Protein AF-A0A382F9V2-F1 (afdb_monomer_lite)

Radius of gyration: 20.33 Å; chains: 1; bounding box: 41×54×69 Å

Sequence (118 aa):
MVIALLLTLYLPHNLVAQRSLSFEVFRETVEPIFIQPRGGHGPSISPCASCHINSGTPLKLQPLQETEDGQVYWSESQSRVNFEVVSKLVVPGQPERSRLLQKPLAVAAGGVAFHVGG

pLDDT: mean 83.99, std 16.47, range [38.53, 98.62]

Organism: NCBI:txid408172

Foldseek 3Di:
DDDDDPPPPPPPPDPVPLPQDDLVCCQPPPVVQQCDAQPDDDQLGHRNCVAQDCHPALQHAHDWDADPVGDTDDDSVRSVVNCVSQSVQDDRPCLVSRNVQQAHSHVVSVHDPGNDGD

Structure (mmCIF, N/CA/C/O backbone):
data_AF-A0A382F9V2-F1
#
_entry.id   AF-A0A382F9V2-F1
#
loop_
_atom_site.group_PDB
_atom_site.id
_atom_site.type_symbol
_atom_site.label_atom_id
_atom_site.label_alt_id
_atom_site.label_comp_id
_at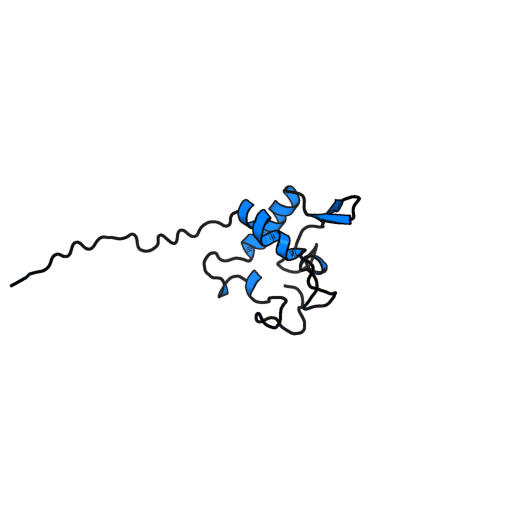om_site.label_asym_id
_atom_site.label_entity_id
_atom_site.label_seq_id
_atom_site.pdbx_PDB_ins_code
_atom_site.Cartn_x
_atom_site.Cartn_y
_atom_site.Cartn_z
_atom_site.occupancy
_atom_site.B_iso_or_equiv
_atom_site.auth_seq_id
_atom_site.auth_comp_id
_atom_site.auth_asym_id
_atom_site.auth_atom_id
_atom_site.pdbx_PDB_model_num
ATOM 1 N N . MET A 1 1 ? -18.559 -42.505 -46.299 1.00 38.53 1 MET A N 1
ATOM 2 C CA . MET A 1 1 ? -17.690 -41.308 -46.361 1.00 38.53 1 MET A CA 1
ATOM 3 C C . MET A 1 1 ? -18.544 -40.109 -45.963 1.00 38.53 1 MET A C 1
ATOM 5 O O . MET A 1 1 ? -19.308 -39.626 -46.777 1.00 38.53 1 MET A O 1
ATOM 9 N N . VAL A 1 2 ? -18.790 -39.939 -44.663 1.00 40.97 2 VAL A N 1
ATOM 10 C CA . VAL A 1 2 ? -18.172 -38.916 -43.790 1.00 40.97 2 VAL A CA 1
ATOM 11 C C . VAL A 1 2 ? -18.325 -37.501 -44.357 1.00 40.97 2 VAL A C 1
ATOM 13 O O . VAL A 1 2 ? -17.478 -37.058 -45.121 1.00 40.97 2 VAL A O 1
ATOM 16 N N . ILE A 1 3 ? -19.365 -36.781 -43.929 1.00 47.66 3 ILE A N 1
ATOM 17 C CA . ILE A 1 3 ? -19.311 -35.318 -43.846 1.00 47.66 3 ILE A CA 1
ATOM 18 C C . ILE A 1 3 ? -19.711 -34.942 -42.425 1.00 47.66 3 ILE A C 1
ATOM 20 O O . ILE A 1 3 ? -20.743 -35.361 -41.906 1.00 47.66 3 ILE A O 1
ATOM 24 N N . ALA A 1 4 ? -18.766 -34.265 -41.791 1.00 47.47 4 ALA A N 1
ATOM 25 C CA . ALA A 1 4 ? -18.637 -34.077 -40.370 1.00 47.47 4 ALA A CA 1
ATOM 26 C C . ALA A 1 4 ? -19.673 -33.108 -39.796 1.00 47.47 4 ALA A C 1
ATOM 28 O O . ALA A 1 4 ? -19.946 -32.036 -40.329 1.00 47.47 4 ALA A O 1
ATOM 29 N N . LEU A 1 5 ? -20.160 -33.523 -38.633 1.00 51.81 5 LEU A N 1
ATOM 30 C CA . LEU A 1 5 ? -20.693 -32.727 -37.545 1.00 51.81 5 LEU A CA 1
ATOM 31 C C . LEU A 1 5 ? -19.855 -31.450 -37.328 1.00 51.81 5 LEU A C 1
ATOM 33 O O . LEU A 1 5 ? -18.695 -31.533 -36.934 1.00 51.81 5 LEU A O 1
ATOM 37 N N . LEU A 1 6 ? -20.450 -30.275 -37.525 1.00 53.22 6 LEU A N 1
ATOM 38 C CA . LEU A 1 6 ? -19.915 -29.008 -37.020 1.00 53.22 6 LEU A CA 1
ATOM 39 C C . LEU A 1 6 ? -21.025 -28.269 -36.270 1.00 53.22 6 LEU A C 1
ATOM 41 O O . LEU A 1 6 ? -21.497 -27.210 -36.670 1.00 53.22 6 LEU A O 1
ATOM 45 N N . LEU A 1 7 ? -21.424 -28.850 -35.133 1.00 50.84 7 LEU A N 1
ATOM 46 C CA . LEU A 1 7 ? -21.869 -28.056 -33.992 1.00 50.84 7 LEU A CA 1
ATOM 47 C C . LEU A 1 7 ? -20.661 -27.237 -33.527 1.00 50.84 7 LEU A C 1
ATOM 49 O O . LEU A 1 7 ? -19.926 -27.640 -32.626 1.00 50.84 7 LEU A O 1
ATOM 53 N N . THR A 1 8 ? -20.431 -26.085 -34.151 1.00 54.16 8 THR A N 1
ATOM 54 C CA . THR A 1 8 ? -19.635 -25.040 -33.517 1.00 54.16 8 THR A CA 1
ATOM 55 C C . THR A 1 8 ? -20.459 -24.532 -32.347 1.00 54.16 8 THR A C 1
ATOM 57 O O . THR A 1 8 ? -21.288 -23.632 -32.484 1.00 54.16 8 THR A O 1
ATOM 60 N N . LEU A 1 9 ? -20.262 -25.178 -31.199 1.00 51.88 9 LEU A N 1
ATOM 61 C CA . LEU A 1 9 ? -20.499 -24.595 -29.894 1.00 51.88 9 LEU A CA 1
ATOM 62 C C . LEU A 1 9 ? -19.943 -23.171 -29.954 1.00 51.88 9 LEU A C 1
ATOM 64 O O . LEU A 1 9 ? -18.729 -22.970 -30.003 1.00 51.88 9 LEU A O 1
ATOM 68 N N . TYR A 1 10 ? -20.834 -22.184 -29.989 1.00 54.66 10 TYR A N 1
ATOM 69 C CA . TYR A 1 10 ? -20.499 -20.813 -29.643 1.00 54.66 10 TYR A CA 1
ATOM 70 C C . TYR A 1 10 ? -20.206 -20.839 -28.137 1.00 54.66 10 TYR A C 1
ATOM 72 O O . TYR A 1 10 ? -21.040 -20.480 -27.311 1.00 54.66 10 TYR A O 1
ATOM 80 N N . LEU A 1 11 ? -19.034 -21.366 -27.756 1.00 55.78 11 LEU A N 1
ATOM 81 C CA . LEU A 1 11 ? -18.475 -21.062 -26.451 1.00 55.78 11 LEU A CA 1
ATOM 82 C C . LEU A 1 11 ? -18.363 -19.538 -26.420 1.00 55.78 11 LEU A C 1
ATOM 84 O O . LEU A 1 11 ? -17.787 -18.973 -27.362 1.00 55.78 11 LEU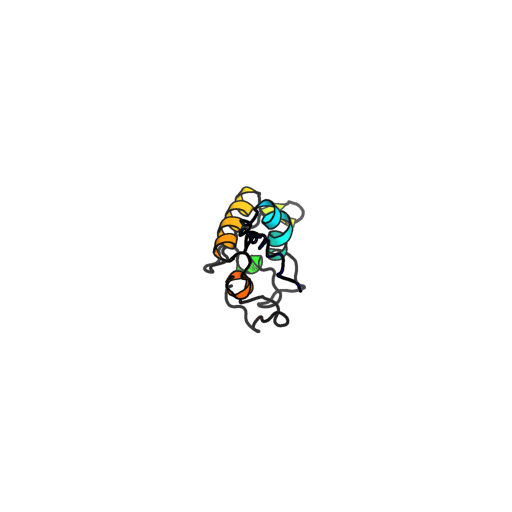 A O 1
ATOM 88 N N . PRO A 1 12 ? -18.898 -18.855 -25.394 1.00 55.50 12 PRO A N 1
ATOM 89 C CA . PRO A 1 12 ? -18.611 -17.448 -25.220 1.00 55.50 12 PRO A CA 1
ATOM 90 C C . PRO A 1 12 ? -17.091 -17.318 -25.118 1.00 55.50 12 PRO A C 1
ATOM 92 O O . PRO A 1 12 ? -16.472 -17.706 -24.126 1.00 55.50 12 PRO A O 1
ATOM 95 N N . HIS A 1 13 ? -16.479 -16.822 -26.192 1.00 54.19 13 HIS A N 1
ATOM 96 C CA . HIS A 1 13 ? -15.108 -16.364 -26.157 1.00 54.19 13 HIS A CA 1
ATOM 97 C C . HIS A 1 13 ? -15.090 -15.238 -25.128 1.00 54.19 13 HIS A C 1
ATOM 99 O O . HIS A 1 13 ? -15.717 -14.200 -25.333 1.00 54.19 13 HIS A O 1
ATOM 105 N N . ASN A 1 14 ? -14.353 -15.469 -24.042 1.00 52.56 14 ASN A N 1
ATOM 106 C CA . ASN A 1 14 ? -14.090 -14.541 -22.944 1.00 52.56 14 ASN A CA 1
ATOM 107 C C . ASN A 1 14 ? -15.147 -14.499 -21.828 1.00 52.56 14 ASN A C 1
ATOM 109 O O . ASN A 1 14 ? -15.723 -13.463 -21.519 1.00 52.56 14 ASN A O 1
ATOM 113 N N . LEU A 1 15 ? -15.240 -15.598 -21.074 1.00 49.50 15 LEU A N 1
ATOM 114 C CA . LEU A 1 15 ? -15.524 -15.541 -19.630 1.00 49.50 15 LEU A CA 1
ATOM 115 C C . LEU A 1 15 ? -14.331 -15.005 -18.810 1.00 49.50 15 LEU A C 1
ATOM 117 O O . LEU A 1 15 ? -14.291 -15.167 -17.593 1.00 49.50 15 LEU A O 1
ATOM 121 N N . VAL A 1 16 ? -13.381 -14.297 -19.433 1.00 53.53 16 VAL A N 1
ATOM 122 C CA . VAL A 1 16 ? -12.599 -13.295 -18.703 1.00 53.53 16 VAL A CA 1
ATOM 123 C C . VAL A 1 16 ? -13.518 -12.090 -18.523 1.00 53.53 16 VAL A C 1
ATOM 125 O O . VAL A 1 16 ? -13.315 -11.022 -19.092 1.00 53.53 16 VAL A O 1
ATOM 128 N N . ALA A 1 17 ? -14.582 -12.276 -17.737 1.00 47.97 17 ALA A N 1
ATOM 129 C CA . ALA A 1 17 ? -15.169 -11.153 -17.044 1.00 47.97 17 ALA A CA 1
ATOM 130 C C . ALA A 1 17 ? -13.992 -10.507 -16.318 1.00 47.97 17 ALA A C 1
ATOM 132 O O . ALA A 1 17 ? -13.349 -11.158 -15.491 1.00 47.97 17 ALA A O 1
ATOM 133 N N . GLN A 1 18 ? -13.652 -9.278 -16.698 1.00 50.78 18 GLN A N 1
ATOM 134 C CA . GLN A 1 18 ? -12.777 -8.422 -15.921 1.00 50.78 18 GLN A CA 1
ATOM 135 C C . GLN A 1 18 ? -13.394 -8.363 -14.527 1.00 50.78 18 GLN A C 1
ATOM 137 O O . GLN A 1 18 ? -14.308 -7.578 -14.287 1.00 50.78 18 GLN A O 1
ATOM 142 N N . ARG A 1 19 ? -12.988 -9.281 -13.639 1.00 61.44 19 ARG A N 1
ATOM 143 C CA . ARG A 1 19 ? -13.461 -9.290 -12.263 1.00 61.44 19 ARG A CA 1
ATOM 144 C C . ARG A 1 19 ? -13.049 -7.935 -11.725 1.00 61.44 19 ARG A C 1
AT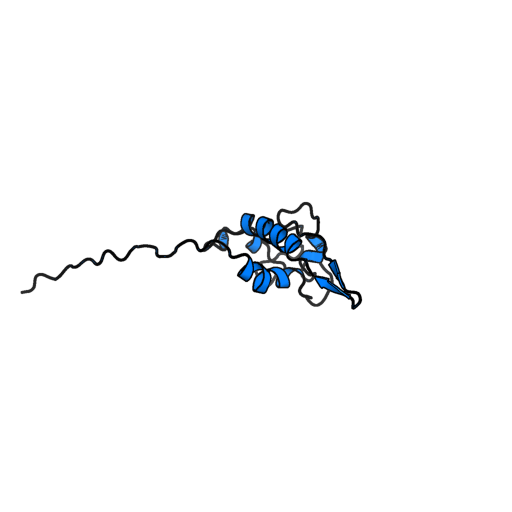OM 146 O O . ARG A 1 19 ? -11.860 -7.616 -11.686 1.00 61.44 19 ARG A O 1
ATOM 153 N N . SER A 1 20 ? -14.047 -7.115 -11.415 1.00 78.69 20 SER A N 1
ATOM 154 C CA . SER A 1 20 ? -13.831 -5.865 -10.711 1.00 78.69 20 SER A CA 1
ATOM 155 C C . SER A 1 20 ? -12.980 -6.166 -9.484 1.00 78.69 20 SER A C 1
ATOM 157 O O . SER A 1 20 ? -13.163 -7.204 -8.840 1.00 78.69 20 SER A O 1
ATOM 159 N N . LEU A 1 21 ? -12.035 -5.282 -9.180 1.00 91.38 21 LEU A N 1
ATOM 160 C CA . LEU A 1 21 ? -11.242 -5.409 -7.965 1.00 91.38 21 LEU A CA 1
ATOM 161 C C . LEU A 1 21 ? -12.197 -5.484 -6.765 1.00 91.38 21 LEU A C 1
ATOM 163 O O . LEU A 1 21 ? -13.196 -4.766 -6.719 1.00 91.38 21 LEU A O 1
ATOM 167 N N . SER A 1 22 ? -11.918 -6.386 -5.826 1.00 95.62 22 SER A N 1
ATOM 168 C CA . SER A 1 22 ? -12.720 -6.551 -4.612 1.00 95.62 22 SER A CA 1
ATOM 169 C C . SER A 1 22 ? -12.046 -5.823 -3.459 1.00 95.62 22 SER A C 1
ATOM 171 O O . SER A 1 22 ? -10.865 -6.053 -3.192 1.00 95.62 22 SER A O 1
ATOM 173 N N . PHE A 1 23 ? -12.805 -4.973 -2.766 1.00 97.38 23 PHE A N 1
ATOM 174 C CA . PHE A 1 23 ? -12.335 -4.305 -1.555 1.00 97.38 23 PHE A CA 1
ATOM 175 C C . PHE A 1 23 ? -11.974 -5.311 -0.455 1.00 97.38 23 PHE A C 1
ATOM 177 O O . PHE A 1 23 ? -10.965 -5.142 0.218 1.00 97.38 23 PHE A O 1
ATOM 184 N N . GLU A 1 24 ? -12.769 -6.370 -0.302 1.00 97.38 24 GLU A N 1
ATOM 185 C CA . GLU A 1 24 ? -12.540 -7.413 0.700 1.00 97.38 24 GLU A CA 1
ATOM 186 C C . GLU A 1 24 ? -11.221 -8.143 0.432 1.00 97.38 24 GLU A C 1
ATOM 188 O O . GLU A 1 24 ? -10.342 -8.161 1.290 1.00 97.38 24 GLU A O 1
ATOM 193 N N . VAL A 1 25 ? -11.013 -8.600 -0.809 1.00 96.19 25 VAL A N 1
ATOM 194 C CA . VAL A 1 25 ? -9.751 -9.243 -1.212 1.00 96.19 25 VAL A CA 1
ATOM 195 C C . VAL A 1 25 ? -8.574 -8.286 -1.040 1.00 96.19 25 VAL A C 1
ATOM 197 O O . VAL A 1 25 ? -7.525 -8.688 -0.539 1.00 96.19 25 VAL A O 1
ATOM 200 N N . PHE A 1 26 ? -8.729 -7.017 -1.428 1.00 97.44 26 PHE A N 1
ATOM 201 C CA . PHE A 1 26 ? -7.696 -6.005 -1.226 1.00 97.44 26 PHE A CA 1
ATOM 202 C C . PHE A 1 26 ? -7.318 -5.874 0.252 1.00 97.44 26 PHE A C 1
ATOM 204 O O . PHE A 1 26 ? -6.141 -5.991 0.581 1.00 97.44 26 PHE A O 1
ATOM 211 N N . ARG A 1 27 ? -8.301 -5.670 1.131 1.00 97.81 27 ARG A N 1
ATOM 212 C CA . ARG A 1 27 ? -8.079 -5.443 2.562 1.00 97.81 27 ARG A CA 1
ATOM 213 C C . ARG A 1 27 ? -7.452 -6.657 3.245 1.00 97.81 27 ARG A C 1
ATOM 215 O O . ARG A 1 27 ? -6.587 -6.496 4.094 1.00 97.81 27 ARG A O 1
ATOM 222 N N . GLU A 1 28 ? -7.866 -7.862 2.870 1.00 97.06 28 GLU A N 1
ATOM 223 C CA . GLU A 1 28 ? -7.415 -9.088 3.535 1.00 97.06 28 GLU A CA 1
ATOM 224 C C . GLU A 1 28 ? -6.069 -9.600 3.021 1.00 97.06 28 GLU A C 1
ATOM 226 O O . GLU A 1 28 ? -5.322 -10.220 3.774 1.00 97.06 28 GLU A O 1
ATOM 231 N N . THR A 1 29 ? -5.741 -9.354 1.747 1.00 96.38 29 THR A N 1
ATOM 232 C CA . THR A 1 29 ? -4.590 -10.013 1.102 1.00 96.38 29 THR A CA 1
ATOM 233 C C . THR A 1 29 ? -3.548 -9.056 0.540 1.00 96.38 29 THR A C 1
ATOM 235 O O . THR A 1 29 ? -2.372 -9.409 0.482 1.00 96.38 29 THR A O 1
ATOM 238 N N . VAL A 1 30 ? -3.944 -7.848 0.131 1.00 96.44 30 VAL A N 1
ATOM 239 C CA . VAL A 1 30 ? -3.051 -6.901 -0.552 1.00 96.44 30 VAL A CA 1
ATOM 240 C C . VAL A 1 30 ? -2.581 -5.807 0.398 1.00 96.44 30 VAL A C 1
ATOM 242 O O . VAL A 1 30 ? -1.382 -5.574 0.511 1.00 96.44 30 VAL A O 1
ATOM 245 N N . GLU A 1 31 ? -3.501 -5.149 1.101 1.00 97.75 31 GLU A N 1
ATOM 246 C CA . GLU A 1 31 ? -3.196 -4.037 2.003 1.00 97.75 31 GLU A CA 1
ATOM 247 C C . GLU A 1 31 ? -2.154 -4.387 3.088 1.00 97.75 31 GLU A C 1
ATOM 249 O O . GLU A 1 31 ? -1.230 -3.589 3.282 1.00 97.75 31 GLU A O 1
ATOM 254 N N . PRO A 1 32 ? -2.176 -5.582 3.721 1.00 96.94 32 PRO A N 1
ATOM 255 C CA . PRO A 1 32 ? -1.170 -5.948 4.721 1.00 96.94 32 PRO A CA 1
ATOM 256 C C . PRO A 1 32 ? 0.270 -5.960 4.181 1.00 96.94 32 PRO A C 1
ATOM 258 O O . PRO A 1 32 ? 1.216 -5.682 4.920 1.00 96.94 32 PRO A O 1
ATOM 261 N N . ILE A 1 33 ? 0.463 -6.206 2.878 1.00 94.94 33 ILE A N 1
ATOM 262 C CA . ILE A 1 33 ? 1.789 -6.225 2.234 1.00 94.94 33 ILE A CA 1
ATOM 263 C C . ILE A 1 33 ? 2.466 -4.846 2.315 1.00 94.94 33 ILE A C 1
ATOM 265 O O . ILE A 1 33 ? 3.701 -4.755 2.322 1.00 94.94 33 ILE A O 1
ATOM 269 N N . PHE A 1 34 ? 1.680 -3.765 2.384 1.00 95.06 34 PHE A N 1
ATOM 270 C CA . PHE A 1 34 ? 2.200 -2.398 2.418 1.00 95.06 34 PHE A CA 1
ATOM 271 C C . PHE A 1 34 ? 2.827 -2.014 3.760 1.00 95.06 34 PHE A C 1
ATOM 273 O O . PHE A 1 34 ? 3.699 -1.145 3.776 1.00 95.06 34 PHE A O 1
ATOM 280 N N . ILE A 1 35 ? 2.433 -2.664 4.856 1.00 94.56 35 ILE A N 1
ATOM 281 C CA . ILE A 1 35 ? 2.994 -2.442 6.201 1.00 94.56 35 ILE A CA 1
ATOM 282 C C . ILE A 1 35 ? 3.896 -3.581 6.674 1.00 94.56 35 ILE A C 1
ATOM 284 O O . ILE A 1 35 ? 4.582 -3.439 7.682 1.00 94.56 35 ILE A O 1
ATOM 288 N N . GLN A 1 36 ? 3.925 -4.697 5.942 1.00 92.44 36 GLN A N 1
ATOM 289 C CA . GLN A 1 36 ? 4.708 -5.870 6.303 1.00 92.44 36 GLN A CA 1
ATOM 290 C C . GLN A 1 36 ? 6.197 -5.523 6.515 1.00 92.44 36 GLN A C 1
ATOM 292 O O . GLN A 1 36 ? 6.827 -4.963 5.607 1.00 92.44 36 GLN A O 1
ATOM 297 N N . PRO A 1 37 ? 6.792 -5.901 7.667 1.00 89.81 37 PRO A N 1
ATOM 298 C CA . PRO A 1 37 ? 8.220 -5.752 7.913 1.00 89.81 37 PRO A CA 1
ATOM 299 C C . PRO A 1 37 ? 9.059 -6.499 6.876 1.00 89.81 37 PRO A C 1
ATOM 301 O O . PRO A 1 37 ? 8.763 -7.635 6.505 1.00 89.81 37 PRO A O 1
ATOM 304 N N . ARG A 1 38 ? 10.143 -5.865 6.428 1.00 87.94 38 ARG A N 1
ATOM 305 C CA . ARG A 1 38 ? 11.021 -6.374 5.359 1.00 87.94 38 ARG A CA 1
ATOM 306 C C . ARG A 1 38 ? 12.488 -6.501 5.785 1.00 87.94 38 ARG A C 1
ATOM 308 O O . ARG A 1 38 ? 13.377 -6.595 4.946 1.00 87.94 38 ARG A O 1
ATOM 315 N N . GLY A 1 39 ? 12.735 -6.549 7.095 1.00 84.31 39 GLY A N 1
ATOM 316 C CA . GLY A 1 39 ? 14.057 -6.836 7.662 1.00 84.31 39 GLY A CA 1
ATOM 317 C C . GLY A 1 39 ? 15.017 -5.645 7.731 1.00 84.31 39 GLY A C 1
ATOM 318 O O . GLY A 1 39 ? 16.199 -5.850 7.986 1.00 84.31 39 GLY A O 1
ATOM 319 N N . GLY A 1 40 ? 14.543 -4.411 7.534 1.00 79.88 40 GLY A N 1
ATOM 320 C CA . GLY A 1 40 ? 15.349 -3.214 7.765 1.00 79.88 40 GLY A CA 1
ATOM 321 C C . GLY A 1 40 ? 14.679 -1.919 7.318 1.00 79.88 40 GLY A C 1
ATOM 322 O O . GLY A 1 40 ? 13.485 -1.883 7.031 1.00 79.88 40 GLY A O 1
ATOM 323 N N . HIS A 1 41 ? 15.481 -0.857 7.266 1.00 78.44 41 HIS A N 1
ATOM 324 C CA . HIS A 1 41 ? 15.085 0.460 6.776 1.00 78.44 41 HIS A CA 1
ATOM 325 C C . HIS A 1 41 ? 15.991 0.831 5.605 1.00 78.44 41 HIS A C 1
ATOM 327 O O . HIS A 1 41 ? 17.209 0.912 5.752 1.00 78.44 41 HIS A O 1
ATOM 333 N N . GLY A 1 42 ? 15.407 1.034 4.430 1.00 76.44 42 GLY A N 1
ATOM 334 C CA . GLY A 1 42 ? 16.139 1.433 3.238 1.00 76.44 42 GLY A CA 1
ATOM 335 C C . GLY A 1 42 ? 15.272 1.406 1.979 1.00 76.44 42 GLY A C 1
ATOM 336 O O . GLY A 1 42 ? 14.209 0.784 1.980 1.00 76.44 42 GLY A O 1
ATOM 337 N N . PRO A 1 43 ? 15.728 2.028 0.878 1.00 70.38 43 PRO A N 1
ATOM 338 C CA . PRO A 1 43 ? 14.939 2.179 -0.348 1.00 70.38 43 PRO A CA 1
ATOM 339 C C . PRO A 1 43 ? 14.410 0.859 -0.925 1.00 70.38 43 PRO A C 1
ATOM 341 O O . PRO A 1 43 ? 13.367 0.854 -1.563 1.00 70.38 43 PRO A O 1
ATOM 344 N N . SER A 1 44 ? 15.106 -0.258 -0.695 1.00 76.44 44 SER A N 1
ATOM 345 C CA . SER A 1 44 ? 14.725 -1.577 -1.221 1.00 76.44 44 SER A CA 1
ATOM 346 C C . SER A 1 44 ? 14.161 -2.540 -0.165 1.00 76.44 44 SER A C 1
ATOM 348 O O . SER A 1 44 ? 13.810 -3.668 -0.507 1.00 76.44 44 SER A O 1
ATOM 350 N N . ILE A 1 45 ? 14.102 -2.134 1.112 1.00 83.75 45 ILE A N 1
ATOM 351 C CA . ILE A 1 45 ? 13.750 -3.021 2.239 1.00 83.75 45 ILE A CA 1
ATOM 352 C C . ILE A 1 45 ? 12.847 -2.381 3.307 1.00 83.75 45 ILE A C 1
ATOM 354 O O . ILE A 1 45 ? 12.550 -3.035 4.299 1.00 83.75 45 ILE A O 1
ATOM 358 N N . SER A 1 46 ? 12.399 -1.133 3.142 1.00 88.19 46 SER A N 1
ATOM 359 C CA . SER A 1 46 ? 11.371 -0.539 4.010 1.00 88.19 46 SER A CA 1
ATOM 360 C C . SER A 1 46 ? 9.969 -1.040 3.630 1.00 88.19 46 SER A C 1
ATOM 362 O O . SER A 1 46 ? 9.707 -1.264 2.444 1.00 88.19 46 SER A O 1
ATOM 364 N N . PRO A 1 47 ? 9.027 -1.173 4.584 1.00 91.31 47 PRO A N 1
ATOM 365 C CA . PRO A 1 47 ? 7.607 -1.289 4.258 1.00 91.31 47 PRO A CA 1
ATOM 366 C C . PRO A 1 47 ? 7.166 -0.167 3.310 1.00 91.31 47 PRO A C 1
ATOM 368 O O . PRO A 1 47 ? 7.643 0.965 3.405 1.00 91.31 47 PRO A O 1
ATOM 371 N N . CYS A 1 48 ? 6.239 -0.460 2.398 1.00 92.12 48 CYS A N 1
ATOM 372 C CA . CYS A 1 48 ? 5.777 0.508 1.399 1.00 92.12 48 CYS A CA 1
ATOM 373 C C . CYS A 1 48 ? 5.225 1.771 2.079 1.00 92.12 48 CYS A C 1
ATOM 375 O O . CYS A 1 48 ? 5.559 2.895 1.702 1.00 92.12 48 CYS A O 1
ATOM 377 N N . ALA A 1 49 ? 4.432 1.582 3.136 1.00 93.38 49 ALA A N 1
ATOM 378 C CA . ALA A 1 49 ? 3.803 2.655 3.893 1.00 93.38 49 ALA A CA 1
ATOM 379 C C . ALA A 1 49 ? 4.814 3.644 4.502 1.00 93.38 49 ALA A C 1
ATOM 381 O O . ALA A 1 49 ? 4.510 4.832 4.581 1.00 93.38 49 ALA A O 1
ATOM 382 N N . SER A 1 50 ? 6.038 3.212 4.829 1.00 90.62 50 SER A N 1
ATOM 383 C CA . SER A 1 50 ? 7.072 4.087 5.402 1.00 90.62 50 SER A CA 1
ATOM 384 C C . SER A 1 50 ? 7.434 5.277 4.507 1.00 90.62 50 SER A C 1
ATOM 386 O O . SER A 1 50 ? 7.874 6.303 5.016 1.00 90.62 50 SER A O 1
ATOM 388 N N . CYS A 1 51 ? 7.246 5.162 3.187 1.00 89.56 51 CYS A N 1
ATOM 389 C CA . CYS A 1 51 ? 7.488 6.254 2.237 1.00 89.56 51 CYS A CA 1
ATOM 390 C C . CYS A 1 51 ? 6.231 6.689 1.469 1.00 89.56 51 CYS A C 1
ATOM 392 O O . CYS A 1 51 ? 6.206 7.787 0.917 1.00 89.56 51 CYS A O 1
ATOM 394 N N . HIS A 1 52 ? 5.196 5.846 1.413 1.00 93.06 52 HIS A N 1
ATOM 395 C CA . HIS A 1 52 ? 4.004 6.087 0.597 1.00 93.06 52 HIS A CA 1
ATOM 396 C C . HIS A 1 52 ? 2.826 6.719 1.349 1.00 93.06 52 HIS A C 1
ATOM 398 O O . HIS A 1 52 ? 1.884 7.186 0.701 1.00 93.06 52 HIS A O 1
ATOM 404 N N . ILE A 1 53 ? 2.880 6.813 2.682 1.00 94.25 53 ILE A N 1
ATOM 405 C CA . ILE A 1 53 ? 1.899 7.577 3.466 1.00 94.25 53 ILE A CA 1
ATOM 406 C C . ILE A 1 53 ? 1.990 9.059 3.114 1.00 94.25 53 ILE A C 1
ATOM 408 O O . ILE A 1 53 ? 3.071 9.643 3.144 1.00 94.25 53 ILE A O 1
ATOM 412 N N . ASN A 1 54 ? 0.847 9.676 2.795 1.00 88.44 54 ASN A N 1
ATOM 413 C CA . ASN A 1 54 ? 0.750 11.094 2.422 1.00 88.44 54 ASN A CA 1
ATOM 414 C C . ASN A 1 54 ? 1.737 11.531 1.324 1.00 88.44 54 ASN A C 1
ATOM 416 O O . ASN A 1 54 ? 2.016 12.721 1.176 1.00 88.44 54 ASN A O 1
ATOM 420 N N . SER A 1 55 ? 2.249 10.582 0.543 1.00 87.44 55 SER A N 1
ATOM 421 C CA . SER A 1 55 ? 3.294 10.852 -0.433 1.00 87.44 55 SER A CA 1
ATOM 422 C C . SER A 1 55 ? 2.775 11.685 -1.610 1.00 87.44 55 SER A C 1
ATOM 424 O O . SER A 1 55 ? 1.572 11.759 -1.875 1.00 87.44 55 SER A O 1
ATOM 426 N N . GLY A 1 56 ? 3.703 12.303 -2.343 1.00 87.94 56 GLY A N 1
ATOM 427 C CA . GLY A 1 56 ? 3.426 12.927 -3.643 1.00 87.94 56 GLY A CA 1
ATOM 428 C C . GLY A 1 56 ? 3.399 11.933 -4.811 1.00 87.94 56 GLY A C 1
ATOM 429 O O . GLY A 1 56 ? 3.345 12.354 -5.963 1.00 87.94 56 GLY A O 1
ATOM 430 N N . THR A 1 57 ? 3.485 10.630 -4.532 1.00 89.19 57 THR A N 1
ATOM 431 C CA . THR A 1 57 ? 3.523 9.567 -5.547 1.00 89.19 57 THR A CA 1
ATOM 432 C C . THR A 1 57 ? 2.105 9.097 -5.890 1.00 89.19 57 THR A C 1
ATOM 434 O O . THR A 1 57 ? 1.180 9.328 -5.104 1.00 89.19 57 THR A O 1
ATOM 437 N N . PRO A 1 58 ? 1.894 8.412 -7.029 1.00 92.25 58 PRO A N 1
ATOM 438 C CA . PRO A 1 58 ? 0.599 7.816 -7.350 1.00 92.25 58 PRO A CA 1
ATOM 439 C C . PRO A 1 58 ? 0.082 6.848 -6.275 1.00 92.25 58 PRO A C 1
ATOM 441 O O . PRO A 1 58 ? -1.121 6.817 -6.020 1.00 92.25 58 PRO A O 1
ATOM 444 N N . LEU A 1 59 ? 0.969 6.092 -5.611 1.00 94.44 59 LEU A N 1
ATOM 445 C CA . LEU A 1 59 ? 0.617 5.282 -4.443 1.00 94.44 59 LEU A CA 1
ATOM 446 C C . LEU A 1 59 ? 0.639 6.158 -3.180 1.00 94.44 59 LEU A C 1
ATOM 448 O O . LEU A 1 59 ? 1.605 6.169 -2.417 1.00 94.44 59 LEU A O 1
ATOM 452 N N . LYS A 1 60 ? -0.440 6.913 -2.968 1.00 95.56 60 LYS A N 1
ATOM 453 C CA . LYS A 1 60 ? -0.641 7.753 -1.781 1.00 95.56 60 LYS A CA 1
ATOM 454 C C . LYS A 1 60 ? -1.522 7.044 -0.754 1.00 95.56 60 LYS A C 1
ATOM 456 O O . LYS A 1 60 ? -2.747 7.095 -0.840 1.00 95.56 60 LYS A O 1
ATOM 461 N N . LEU A 1 61 ? -0.890 6.396 0.219 1.00 97.38 61 LEU A N 1
ATOM 462 C CA . LEU A 1 61 ? -1.580 5.686 1.295 1.00 97.38 61 LEU A CA 1
ATOM 463 C C . LEU A 1 61 ? -2.030 6.654 2.398 1.00 97.38 61 LEU A C 1
ATOM 465 O O . LEU A 1 61 ? -1.406 7.695 2.631 1.00 97.38 61 LEU A O 1
ATOM 469 N N . GLN A 1 62 ? -3.120 6.304 3.075 1.00 98.19 62 GLN A N 1
ATOM 470 C CA . GLN A 1 62 ? -3.608 7.026 4.246 1.00 98.19 62 GLN A CA 1
ATOM 471 C C . GLN A 1 62 ? -2.632 6.903 5.429 1.00 98.19 62 GLN A C 1
ATOM 473 O O . GLN A 1 62 ? -1.892 5.921 5.506 1.00 98.19 62 GLN A O 1
ATOM 478 N N . PRO A 1 63 ? -2.631 7.856 6.379 1.00 97.19 63 PRO A N 1
ATOM 479 C CA . PRO A 1 63 ? -1.893 7.715 7.632 1.00 97.19 63 PRO A CA 1
ATOM 480 C C . PRO A 1 63 ? -2.291 6.446 8.384 1.00 97.19 63 PRO A C 1
ATOM 482 O O . PRO A 1 63 ? -3.475 6.117 8.451 1.00 97.19 63 PRO A O 1
ATOM 485 N N . LEU A 1 64 ? -1.310 5.754 8.957 1.00 96.56 64 LEU A N 1
ATOM 486 C CA . LEU A 1 64 ? -1.567 4.633 9.856 1.00 96.56 64 LEU A CA 1
ATOM 487 C C . LEU A 1 64 ? -2.098 5.138 11.197 1.00 96.56 64 LEU A C 1
ATOM 489 O O . LEU A 1 64 ? -1.738 6.223 11.656 1.00 96.56 64 LEU A O 1
ATOM 493 N N . GLN A 1 65 ? -2.943 4.325 11.810 1.00 96.31 65 GLN A N 1
ATOM 494 C CA . GLN A 1 65 ? -3.281 4.405 13.222 1.00 96.31 65 GLN A CA 1
ATOM 495 C C . GLN A 1 65 ? -2.408 3.423 13.992 1.00 96.31 65 GLN A C 1
ATOM 497 O O . GLN A 1 65 ? -1.911 2.456 13.418 1.00 96.31 65 GLN A O 1
ATOM 502 N N . GLU A 1 66 ? -2.243 3.672 15.284 1.00 96.06 66 GLU A N 1
ATOM 503 C CA . GLU A 1 66 ? -1.468 2.827 16.183 1.00 96.06 66 GLU A CA 1
ATOM 504 C C . GLU A 1 66 ? -2.321 2.511 17.413 1.00 96.06 66 GLU A C 1
ATOM 506 O O . GLU A 1 66 ? -3.002 3.389 17.949 1.00 96.06 66 GLU A O 1
ATOM 511 N N . THR A 1 67 ? -2.353 1.246 17.820 1.00 94.06 67 THR A N 1
ATOM 512 C CA . THR A 1 67 ? -2.962 0.832 19.089 1.00 94.06 67 THR A CA 1
ATOM 513 C C . THR A 1 67 ? -2.041 1.185 20.256 1.00 94.06 67 THR A C 1
ATOM 515 O O . THR A 1 67 ? -0.849 1.384 20.060 1.00 94.06 67 THR A O 1
ATOM 518 N N . GLU A 1 68 ? -2.542 1.136 21.491 1.00 94.62 68 GLU A N 1
ATOM 519 C CA . GLU A 1 68 ? -1.707 1.337 22.690 1.00 94.62 68 GLU A CA 1
ATOM 520 C C . GLU A 1 68 ? -0.520 0.354 22.766 1.00 94.62 68 GLU A C 1
ATOM 522 O O . GLU A 1 68 ? 0.570 0.736 23.180 1.00 94.62 68 GLU A O 1
ATOM 527 N N . ASP A 1 69 ? -0.697 -0.874 22.265 1.00 94.38 69 ASP A N 1
ATOM 528 C CA . ASP A 1 69 ? 0.358 -1.900 22.199 1.00 94.38 69 ASP A CA 1
ATOM 529 C C . ASP A 1 69 ? 1.328 -1.742 21.003 1.00 94.38 69 ASP A C 1
ATOM 531 O O . ASP A 1 69 ? 2.110 -2.648 20.708 1.00 94.38 69 ASP A O 1
ATOM 535 N N . GLY A 1 70 ? 1.262 -0.629 20.263 1.00 90.56 70 GLY A N 1
ATOM 536 C CA . GLY A 1 70 ? 2.162 -0.333 19.141 1.00 90.56 70 GLY A CA 1
ATOM 537 C C . GLY A 1 70 ? 1.838 -1.046 17.821 1.00 90.56 70 GLY A C 1
ATOM 538 O O . GLY A 1 70 ? 2.650 -1.026 16.893 1.00 90.56 70 GLY A O 1
ATOM 539 N N . GLN A 1 71 ? 0.676 -1.698 17.694 1.00 91.56 71 GLN A N 1
ATOM 540 C CA . GLN A 1 71 ? 0.256 -2.291 16.423 1.00 91.56 71 GLN A CA 1
ATOM 541 C C . GLN A 1 71 ? -0.273 -1.215 15.480 1.00 91.56 71 GLN A C 1
ATOM 543 O O . GLN A 1 71 ? -1.185 -0.464 15.829 1.00 91.56 71 GLN A O 1
ATOM 548 N N . VAL A 1 72 ? 0.259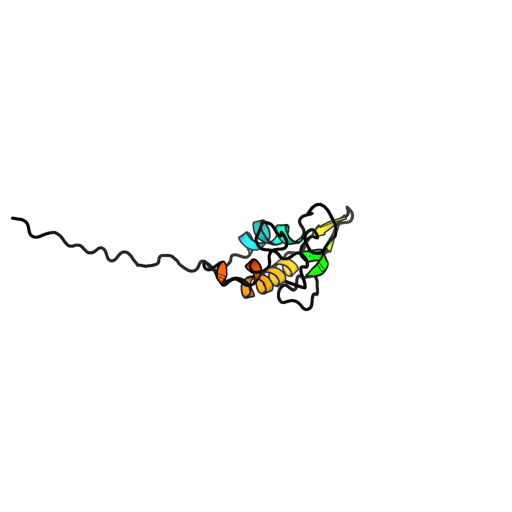 -1.181 14.260 1.00 94.38 72 VAL A N 1
ATOM 549 C CA . VAL A 1 72 ? -0.174 -0.235 13.229 1.00 94.38 72 VAL A CA 1
ATOM 550 C C . VAL A 1 72 ? -1.237 -0.834 12.316 1.00 94.38 72 VAL A C 1
ATOM 552 O O . VAL A 1 72 ? -1.141 -1.991 11.907 1.00 94.38 72 VAL A O 1
ATOM 555 N N . TYR A 1 73 ? -2.246 -0.042 11.967 1.00 95.50 73 TYR A N 1
ATOM 556 C CA . TYR A 1 73 ? -3.354 -0.479 11.122 1.00 95.50 73 TYR A CA 1
ATOM 557 C C . TYR A 1 73 ? -4.010 0.694 10.384 1.00 95.50 73 TYR A C 1
ATOM 559 O O . TYR A 1 73 ? -3.782 1.863 10.695 1.00 95.50 73 TYR A O 1
ATOM 567 N N . TRP A 1 74 ? -4.856 0.374 9.407 1.00 98.06 74 TRP A N 1
ATOM 568 C CA . TRP A 1 74 ? -5.812 1.315 8.824 1.00 98.06 74 TRP A CA 1
ATOM 569 C C . TRP A 1 74 ? -7.221 0.975 9.304 1.00 98.06 74 TRP A C 1
ATOM 571 O O . TRP A 1 74 ? -7.599 -0.197 9.352 1.00 98.06 74 TRP A O 1
ATOM 581 N N . SER A 1 75 ? -8.023 1.989 9.641 1.00 97.94 75 SER A N 1
ATOM 582 C CA . SER A 1 75 ? -9.464 1.778 9.803 1.00 97.94 75 SER A CA 1
ATOM 583 C C . SER A 1 75 ? -10.087 1.381 8.469 1.00 97.94 75 SER A C 1
ATOM 585 O O . SER A 1 75 ? -9.575 1.722 7.407 1.00 97.94 75 SER A O 1
ATOM 587 N N . GLU A 1 76 ? -11.269 0.762 8.499 1.00 98.31 76 GLU A N 1
ATOM 588 C CA . GLU A 1 76 ? -11.979 0.420 7.263 1.00 98.31 76 GLU A CA 1
ATOM 589 C C . GLU A 1 76 ? -12.181 1.635 6.338 1.00 98.31 76 GLU A C 1
ATOM 591 O O . GLU A 1 76 ? -12.032 1.518 5.122 1.00 98.31 76 GLU A O 1
ATOM 596 N N . SER A 1 77 ? -12.482 2.812 6.897 1.00 98.38 77 SER A N 1
ATOM 597 C CA . SER A 1 77 ? -12.615 4.047 6.117 1.00 98.38 77 SER A CA 1
ATOM 598 C C . SER A 1 77 ? -11.312 4.435 5.412 1.00 98.38 77 SER A C 1
ATOM 600 O O . SER A 1 77 ? -11.345 4.808 4.241 1.00 98.38 77 SER A O 1
ATOM 602 N N . GLN A 1 78 ? -10.165 4.295 6.079 1.00 98.62 78 GLN A N 1
ATOM 603 C CA . GLN A 1 78 ? -8.854 4.529 5.475 1.00 98.62 78 GLN A CA 1
ATOM 604 C C . GLN A 1 78 ? -8.533 3.471 4.414 1.00 98.62 78 GLN A C 1
ATOM 606 O O . GLN A 1 78 ? -8.093 3.829 3.320 1.00 98.62 78 GLN A O 1
ATOM 611 N N . SER A 1 79 ? -8.839 2.199 4.681 1.00 98.62 79 SER A N 1
ATOM 612 C CA . SER A 1 79 ? -8.663 1.109 3.719 1.00 98.62 79 SER A CA 1
ATOM 613 C C . SER A 1 79 ? -9.480 1.322 2.447 1.00 98.62 79 SER A C 1
ATOM 615 O O . SER A 1 79 ? -9.011 1.013 1.354 1.00 98.62 79 SER A O 1
ATOM 617 N N . ARG A 1 80 ? -10.696 1.877 2.539 1.00 98.62 80 ARG A N 1
ATOM 618 C CA . ARG A 1 80 ? -11.509 2.206 1.351 1.00 98.62 80 ARG A CA 1
ATOM 619 C C . ARG A 1 80 ? -10.835 3.266 0.484 1.00 98.62 80 ARG A C 1
ATOM 621 O O . ARG A 1 80 ? -10.780 3.106 -0.732 1.00 98.62 80 ARG A O 1
ATOM 628 N N . VAL A 1 81 ? -10.249 4.292 1.098 1.00 98.44 81 VAL A N 1
ATOM 629 C CA . VAL A 1 81 ? -9.476 5.306 0.364 1.00 98.44 81 VAL A CA 1
ATOM 630 C C . VAL A 1 81 ? -8.219 4.691 -0.263 1.00 98.44 81 VAL A C 1
ATOM 632 O O . VAL A 1 81 ? -7.931 4.940 -1.435 1.00 98.44 81 VAL A O 1
ATOM 635 N N . ASN A 1 82 ? -7.495 3.837 0.468 1.00 98.44 82 ASN A N 1
ATOM 636 C CA . ASN A 1 82 ? -6.345 3.105 -0.073 1.00 98.44 82 ASN A CA 1
ATOM 637 C C . ASN A 1 82 ? -6.747 2.225 -1.268 1.00 98.44 82 ASN A C 1
ATOM 639 O O . ASN A 1 82 ? -6.052 2.208 -2.284 1.00 98.44 82 ASN A O 1
ATOM 643 N N . PHE A 1 83 ? -7.891 1.544 -1.184 1.00 98.50 83 PHE A N 1
ATOM 644 C CA . PHE A 1 83 ? -8.425 0.718 -2.262 1.00 98.50 83 PHE A CA 1
ATOM 645 C C . PHE A 1 83 ? -8.734 1.530 -3.522 1.00 98.50 83 PHE A C 1
ATOM 647 O O . PHE A 1 83 ? -8.407 1.091 -4.625 1.00 98.50 83 PHE A O 1
ATOM 654 N N . GLU A 1 84 ? -9.312 2.724 -3.390 1.00 98.19 84 GLU A N 1
ATOM 655 C CA . GLU A 1 84 ? -9.554 3.618 -4.529 1.00 98.19 84 GLU A CA 1
ATOM 656 C C . GLU A 1 84 ? -8.254 4.073 -5.197 1.00 98.19 84 GLU A C 1
ATOM 658 O O . GLU A 1 84 ? -8.174 4.134 -6.427 1.00 98.19 84 GLU A O 1
ATOM 663 N N . VAL A 1 85 ? -7.231 4.390 -4.398 1.00 97.50 85 VAL A N 1
ATOM 664 C CA . VAL A 1 85 ? -5.896 4.747 -4.897 1.00 97.50 85 VAL A CA 1
ATOM 665 C C . VAL A 1 85 ? -5.291 3.569 -5.656 1.00 97.50 85 VAL A C 1
ATOM 667 O O . VAL A 1 85 ? -4.925 3.712 -6.820 1.00 97.50 85 VAL A O 1
ATOM 670 N N . VAL A 1 86 ? -5.251 2.390 -5.038 1.00 96.81 86 VAL A N 1
ATOM 671 C CA . VAL A 1 86 ? -4.663 1.174 -5.614 1.00 96.81 86 VAL A CA 1
ATOM 672 C C . VAL A 1 86 ? -5.400 0.727 -6.873 1.00 96.81 86 VAL A C 1
ATOM 674 O O . VAL A 1 86 ? -4.763 0.364 -7.861 1.00 96.81 86 VAL A O 1
ATOM 677 N N . SER A 1 87 ? -6.728 0.831 -6.894 1.00 96.50 87 SER A N 1
ATOM 678 C CA . SER A 1 87 ? -7.543 0.449 -8.051 1.00 96.50 87 SER A CA 1
ATOM 679 C C . SER A 1 87 ? -7.222 1.266 -9.303 1.00 96.50 87 SER A C 1
ATOM 681 O O . SER A 1 87 ? -7.313 0.747 -10.411 1.00 96.50 87 SER A O 1
ATOM 683 N N . LYS A 1 88 ? -6.782 2.523 -9.151 1.00 95.81 88 LYS A N 1
ATOM 684 C CA . LYS A 1 88 ? -6.343 3.373 -10.274 1.00 95.81 88 LYS A CA 1
ATOM 685 C C . LYS A 1 88 ? -4.975 2.967 -10.834 1.00 95.81 88 LYS A C 1
ATOM 687 O O . LYS A 1 88 ? -4.610 3.402 -11.924 1.00 95.81 88 LYS A O 1
ATOM 692 N N . LEU A 1 89 ? -4.212 2.157 -10.100 1.00 95.56 89 LEU A N 1
ATOM 693 C CA . LEU A 1 89 ? -2.861 1.718 -10.463 1.00 95.56 89 LEU A CA 1
ATOM 69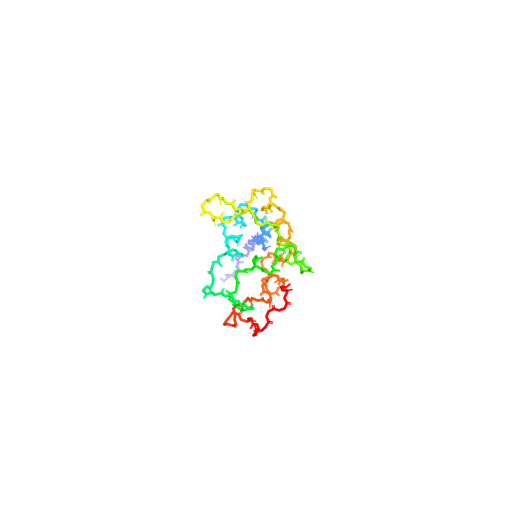4 C C . LEU A 1 89 ? -2.825 0.286 -11.014 1.00 95.56 89 LEU A C 1
ATOM 696 O O . LEU A 1 89 ? -1.756 -0.181 -11.417 1.00 95.56 89 LEU A O 1
ATOM 700 N N . VAL A 1 90 ? -3.969 -0.403 -11.041 1.00 95.25 90 VAL A N 1
ATOM 701 C CA . VAL A 1 90 ? -4.096 -1.805 -11.446 1.00 95.25 90 VAL A CA 1
ATOM 702 C C . VAL A 1 90 ? -5.004 -1.924 -12.664 1.00 95.25 90 VAL A C 1
ATOM 704 O O . VAL A 1 90 ? -6.108 -1.389 -12.696 1.00 95.25 90 VAL A O 1
ATOM 707 N N . VAL A 1 91 ? -4.549 -2.681 -13.658 1.00 94.19 91 VAL A N 1
ATOM 708 C CA . VAL A 1 91 ? -5.348 -3.110 -14.806 1.00 94.19 91 VAL A CA 1
ATOM 709 C C . VAL A 1 91 ? -5.640 -4.603 -14.623 1.00 94.19 91 VAL A C 1
ATOM 711 O O . VAL A 1 91 ? -4.735 -5.422 -14.802 1.00 94.19 91 VAL A O 1
ATOM 714 N N . PRO A 1 92 ? -6.870 -4.991 -14.231 1.00 90.31 92 PRO A N 1
ATOM 715 C CA . PRO A 1 92 ? -7.206 -6.391 -13.999 1.00 90.31 92 PRO A CA 1
ATOM 716 C C . PRO A 1 92 ? -6.858 -7.282 -15.197 1.00 90.31 92 PRO A C 1
ATOM 718 O O . PRO A 1 92 ? -7.165 -6.955 -16.343 1.00 90.31 92 PRO A O 1
ATOM 721 N N . GLY A 1 93 ? -6.194 -8.406 -14.922 1.00 89.88 93 GLY A N 1
ATOM 722 C CA . GLY A 1 93 ? -5.753 -9.362 -15.941 1.00 89.88 93 GLY A CA 1
ATOM 723 C C . GLY A 1 93 ? -4.540 -8.930 -16.777 1.00 89.88 93 GLY A C 1
ATOM 724 O O . GLY A 1 93 ? -4.100 -9.716 -17.605 1.00 89.88 93 GLY A O 1
ATOM 725 N N . GLN A 1 94 ? -3.993 -7.726 -16.569 1.00 92.75 94 GLN A N 1
ATOM 726 C CA . GLN A 1 94 ? -2.862 -7.172 -17.332 1.00 92.75 94 GLN A CA 1
ATOM 727 C C . GLN A 1 94 ? -1.785 -6.627 -16.370 1.00 92.75 94 GLN A C 1
ATOM 729 O O . GLN A 1 94 ? -1.672 -5.408 -16.166 1.00 92.75 94 GLN A O 1
ATOM 734 N N . PRO A 1 95 ? -1.020 -7.511 -15.699 1.00 89.62 95 PRO A N 1
ATOM 735 C CA . PRO A 1 95 ? -0.027 -7.112 -14.701 1.00 89.62 95 PRO A CA 1
ATOM 736 C C . PRO A 1 95 ? 1.059 -6.184 -15.268 1.00 89.62 95 PRO A C 1
ATOM 738 O O . PRO A 1 95 ? 1.459 -5.234 -14.605 1.00 89.62 95 PRO A O 1
ATOM 741 N N . GLU A 1 96 ? 1.471 -6.378 -16.518 1.00 89.56 96 GLU A N 1
ATOM 742 C CA . GLU A 1 96 ? 2.465 -5.558 -17.219 1.00 89.56 96 GLU A CA 1
ATOM 743 C C . GLU A 1 96 ? 2.001 -4.112 -17.463 1.00 89.56 96 GLU A C 1
ATOM 745 O O . GLU A 1 96 ? 2.812 -3.184 -17.538 1.00 89.56 96 GLU A O 1
ATOM 750 N N . ARG A 1 97 ? 0.682 -3.894 -17.528 1.00 90.56 97 ARG A N 1
ATOM 751 C CA . ARG A 1 97 ? 0.066 -2.564 -17.665 1.00 90.56 97 ARG A CA 1
ATOM 752 C C . ARG A 1 97 ? -0.312 -1.938 -16.325 1.00 90.56 97 ARG A C 1
ATOM 754 O O . ARG A 1 97 ? -0.729 -0.781 -16.290 1.00 90.56 97 ARG A O 1
ATOM 761 N N . SER A 1 98 ? -0.173 -2.681 -15.230 1.00 93.31 98 SER A N 1
ATOM 762 C CA . SER A 1 98 ? -0.489 -2.217 -13.883 1.00 93.31 98 SER A CA 1
ATOM 763 C C . SER A 1 98 ? 0.698 -1.455 -13.306 1.00 93.31 98 SER A C 1
ATOM 765 O O . SER A 1 98 ? 1.695 -2.058 -12.917 1.00 93.31 98 SER A O 1
ATOM 767 N N . ARG A 1 99 ? 0.591 -0.123 -13.217 1.00 92.19 99 ARG A N 1
ATOM 768 C CA . ARG A 1 99 ? 1.650 0.755 -12.679 1.00 92.19 99 ARG A CA 1
ATOM 769 C C . ARG A 1 99 ? 2.148 0.307 -11.306 1.00 92.19 99 ARG A C 1
ATOM 771 O O . ARG A 1 99 ? 3.349 0.352 -11.069 1.00 92.19 99 ARG A O 1
ATOM 778 N N . LEU A 1 100 ? 1.249 -0.191 -10.452 1.00 92.19 100 LEU A N 1
ATOM 779 C CA . LEU A 1 100 ? 1.592 -0.715 -9.124 1.00 92.19 100 LEU A CA 1
ATOM 780 C C . LEU A 1 100 ? 2.680 -1.805 -9.165 1.00 92.19 100 LEU A C 1
ATOM 782 O O . LEU A 1 100 ? 3.432 -1.958 -8.209 1.00 92.19 100 LEU A O 1
ATOM 786 N N . LEU A 1 101 ? 2.761 -2.564 -10.261 1.00 90.62 101 LEU A N 1
ATOM 787 C CA . LEU A 1 101 ? 3.640 -3.726 -10.402 1.00 90.62 101 LEU A CA 1
ATOM 788 C C . LEU A 1 101 ? 4.923 -3.428 -11.194 1.00 90.62 101 LEU A C 1
ATOM 790 O O . LEU A 1 101 ? 5.769 -4.305 -11.327 1.00 90.62 101 LEU A O 1
ATOM 794 N N . GLN A 1 102 ? 5.090 -2.212 -11.721 1.00 87.69 102 GLN A N 1
ATOM 795 C CA . GLN A 1 102 ? 6.200 -1.886 -12.627 1.00 87.69 102 GLN A CA 1
ATOM 796 C C . GLN A 1 102 ? 7.513 -1.551 -11.909 1.00 87.69 102 GLN A C 1
ATOM 798 O O . GLN A 1 102 ? 8.578 -1.642 -12.515 1.00 87.69 102 GLN A O 1
ATOM 803 N N . LYS A 1 103 ? 7.458 -1.152 -10.634 1.00 85.69 103 LYS A N 1
ATOM 804 C CA . LYS A 1 103 ? 8.638 -0.788 -9.833 1.00 85.69 103 LYS A CA 1
ATOM 805 C C . LYS A 1 103 ? 8.605 -1.455 -8.457 1.00 85.69 103 LYS A C 1
ATOM 807 O O . LYS A 1 103 ? 8.482 -0.762 -7.447 1.00 85.69 103 LYS A O 1
ATOM 812 N N . PRO A 1 104 ? 8.692 -2.792 -8.379 1.00 86.62 104 PRO A N 1
ATOM 813 C CA . PRO A 1 104 ? 8.704 -3.467 -7.093 1.00 86.62 104 PRO A CA 1
ATOM 814 C C . PRO A 1 104 ? 9.930 -3.057 -6.269 1.00 86.62 104 PRO A C 1
ATOM 816 O O . PRO A 1 104 ? 10.974 -2.680 -6.798 1.00 86.62 104 PRO A O 1
ATOM 819 N N . LEU A 1 105 ? 9.794 -3.143 -4.948 1.00 83.88 105 LEU A N 1
ATOM 820 C CA . LEU A 1 105 ? 10.846 -2.777 -3.999 1.00 83.88 105 LEU A CA 1
ATOM 821 C C . LEU A 1 105 ? 12.060 -3.728 -4.086 1.00 83.88 105 LEU A C 1
ATOM 823 O O . LEU A 1 105 ? 13.212 -3.305 -4.004 1.00 83.88 105 LEU A O 1
ATOM 827 N N . ALA A 1 106 ? 11.795 -5.026 -4.264 1.00 81.94 106 ALA A N 1
ATOM 828 C CA . ALA A 1 106 ? 12.818 -6.063 -4.299 1.00 81.94 106 ALA A CA 1
ATOM 829 C C . ALA A 1 106 ? 13.533 -6.098 -5.657 1.00 81.94 106 ALA A C 1
ATOM 831 O O . ALA A 1 106 ? 12.906 -6.322 -6.693 1.00 81.94 106 ALA A O 1
ATOM 832 N N . VAL A 1 107 ? 14.863 -5.975 -5.643 1.00 81.50 107 VAL A N 1
ATOM 833 C CA . VAL A 1 107 ? 15.700 -6.046 -6.857 1.00 81.50 107 VAL A CA 1
ATOM 834 C C . VAL A 1 107 ? 15.515 -7.376 -7.591 1.00 81.50 107 VAL A C 1
ATOM 836 O O . VAL A 1 107 ? 15.341 -7.394 -8.805 1.00 81.50 107 VAL A O 1
ATOM 839 N N . ALA A 1 108 ? 15.444 -8.488 -6.853 1.00 82.69 108 ALA A N 1
ATOM 840 C CA . ALA A 1 108 ? 15.204 -9.816 -7.425 1.00 82.69 108 ALA A CA 1
ATOM 841 C C . ALA A 1 108 ? 13.853 -9.940 -8.162 1.00 82.69 108 ALA A C 1
ATOM 843 O O . ALA A 1 108 ? 13.689 -10.840 -8.977 1.00 82.69 108 ALA A O 1
ATOM 844 N N . ALA A 1 109 ? 12.900 -9.040 -7.898 1.00 81.69 109 ALA A N 1
ATOM 845 C CA . ALA A 1 109 ? 11.601 -8.984 -8.565 1.00 81.69 109 ALA A CA 1
ATOM 846 C C . ALA A 1 109 ? 11.548 -7.943 -9.705 1.00 81.69 109 ALA A C 1
ATOM 848 O O . ALA A 1 109 ? 10.466 -7.642 -10.195 1.00 81.69 109 ALA A O 1
ATOM 849 N N . GLY A 1 110 ? 12.688 -7.374 -10.119 1.00 81.25 110 GLY A N 1
ATOM 850 C CA . GLY A 1 110 ? 12.757 -6.325 -11.146 1.00 81.25 110 GLY A CA 1
ATOM 851 C C . GLY A 1 110 ? 12.799 -4.896 -10.592 1.00 81.25 110 GLY A C 1
ATOM 852 O O . GLY A 1 110 ? 12.662 -3.938 -11.351 1.00 81.25 110 GLY A O 1
ATOM 853 N N . GLY A 1 111 ? 12.989 -4.738 -9.279 1.00 82.56 111 GLY A N 1
ATOM 854 C CA . GLY A 1 111 ? 13.241 -3.446 -8.649 1.00 82.56 111 GLY A CA 1
ATOM 855 C C . GLY A 1 111 ? 14.618 -2.877 -8.994 1.00 82.56 111 GLY A C 1
ATOM 856 O O . GLY A 1 111 ? 15.531 -3.590 -9.407 1.00 82.56 111 GLY A O 1
ATOM 857 N N . VAL A 1 112 ? 14.790 -1.575 -8.780 1.00 80.31 112 VAL A N 1
ATOM 858 C CA . VAL A 1 112 ? 16.084 -0.890 -8.927 1.00 80.31 112 VAL A CA 1
ATOM 859 C C . VAL A 1 112 ? 16.748 -0.685 -7.566 1.00 80.31 112 VAL A C 1
ATOM 861 O O . VAL A 1 112 ? 16.078 -0.680 -6.534 1.00 80.31 112 VAL A O 1
ATOM 864 N N . ALA A 1 113 ? 18.066 -0.463 -7.559 1.00 75.06 113 ALA A N 1
ATOM 865 C CA . ALA A 1 113 ? 18.834 -0.234 -6.330 1.00 75.06 113 ALA A CA 1
ATOM 866 C C . ALA A 1 113 ? 18.334 0.972 -5.510 1.00 75.06 113 ALA A C 1
ATOM 868 O O . ALA A 1 113 ? 18.544 1.028 -4.301 1.00 75.06 113 ALA A O 1
ATOM 869 N N . PHE A 1 114 ? 17.670 1.936 -6.158 1.00 76.25 114 PHE A N 1
ATOM 870 C CA . PHE A 1 114 ? 17.127 3.117 -5.502 1.00 76.25 114 PHE A CA 1
ATOM 871 C C . PHE A 1 114 ? 15.664 3.345 -5.903 1.00 76.25 114 PHE A C 1
ATOM 873 O O . PHE A 1 114 ? 15.362 3.759 -7.023 1.00 76.25 114 PHE A O 1
ATOM 880 N N . HIS A 1 115 ? 14.745 3.046 -4.983 1.00 80.69 115 HIS A N 1
ATOM 881 C CA . HIS A 1 115 ? 13.308 3.195 -5.193 1.00 80.69 115 HIS A CA 1
ATOM 882 C C . HIS A 1 115 ? 12.872 4.644 -4.924 1.00 80.69 115 HIS A C 1
ATOM 884 O O . HIS A 1 115 ? 12.625 5.040 -3.787 1.00 80.69 115 HIS A O 1
ATOM 890 N N . VAL A 1 116 ? 12.797 5.457 -5.980 1.00 66.50 116 VAL A N 1
ATOM 891 C CA . VAL A 1 116 ? 12.332 6.853 -5.906 1.00 66.50 116 VAL A CA 1
ATOM 892 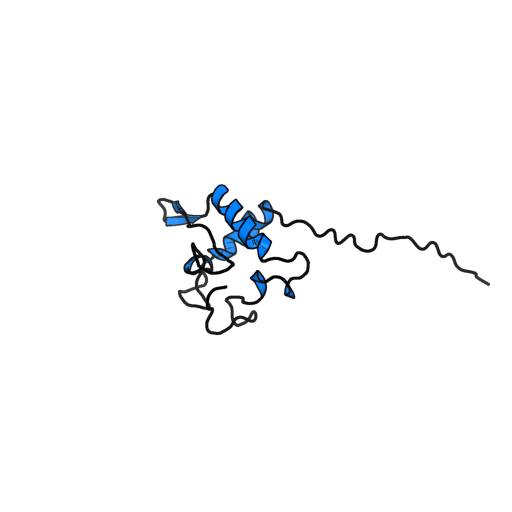C C . VAL A 1 116 ? 10.840 6.937 -6.196 1.00 66.50 116 VAL A C 1
ATOM 894 O O . VAL A 1 116 ? 10.425 7.225 -7.314 1.00 66.50 116 VAL A O 1
ATOM 897 N N . GLY A 1 117 ? 10.043 6.659 -5.165 1.00 58.50 117 GLY A N 1
ATOM 898 C CA . GLY A 1 117 ? 8.646 7.075 -5.091 1.00 58.50 117 GLY A CA 1
ATOM 899 C C . GLY A 1 117 ? 7.674 6.406 -6.064 1.00 58.50 117 GLY A C 1
ATOM 900 O O . GLY A 1 117 ? 7.045 7.133 -6.825 1.00 58.50 117 GLY A O 1
ATOM 901 N N . GLY A 1 118 ? 7.531 5.074 -5.970 1.00 55.75 118 GLY A N 1
ATOM 902 C CA . GLY A 1 118 ? 6.415 4.264 -6.508 1.00 55.75 118 GLY A CA 1
ATOM 903 C C . GLY A 1 118 ? 5.873 4.643 -7.875 1.00 55.75 118 GLY A C 1
ATOM 904 O O . GLY A 1 118 ? 4.984 5.519 -7.940 1.00 55.75 118 GLY A O 1
#

Secondary structure (DSSP, 8-state):
------------S------PPPHHHIIIIIGGGGT---SS-STTTS-THHHHBT-SSSS-BPPPEE-TTS-EE--HHHHHHHHHHHHTT--TT-GGG-GGGSS-S-GGGT--SS----